Protein AF-A0A4Q3WB00-F1 (afdb_monomer)

Mean predicted aligned error: 3.52 Å

Secondary structure (DSSP, 8-state):
-EESS--HHHHHHHHS--SEEEEEPSS---SS-HHHHHHHHT-S-PPTTEEEEEEE--GGG--HHHHHHHHHHHHHHH---TTHHHHHHHHHHTSS-EEE--TTTEEES----SS---SSEEE--GGGHHHHHHTGGGGS----

Structure (mmCIF, N/CA/C/O backbone):
data_AF-A0A4Q3WB00-F1
#
_entry.id   AF-A0A4Q3WB00-F1
#
loop_
_atom_site.group_PDB
_atom_site.id
_atom_site.type_symbol
_atom_site.label_atom_id
_atom_site.label_alt_id
_atom_site.label_comp_id
_atom_site.label_asym_id
_atom_site.label_entity_id
_atom_site.label_seq_id
_atom_site.pdbx_PDB_ins_code
_atom_site.Cartn_x
_atom_site.Cartn_y
_atom_site.Cartn_z
_atom_site.occupancy
_atom_site.B_iso_or_equiv
_atom_site.auth_seq_id
_atom_site.auth_comp_id
_atom_site.auth_asym_id
_atom_site.auth_atom_id
_atom_site.pdbx_PDB_model_num
ATOM 1 N N . MET A 1 1 ? 2.604 3.158 -11.678 1.00 94.88 1 MET A N 1
ATOM 2 C CA . MET A 1 1 ? 3.161 1.814 -11.399 1.00 94.88 1 MET A CA 1
ATOM 3 C C . MET A 1 1 ? 3.513 1.152 -12.716 1.00 94.88 1 MET A C 1
ATOM 5 O O . MET A 1 1 ? 2.829 1.438 -13.690 1.00 94.88 1 MET A O 1
ATOM 9 N N . LEU A 1 2 ? 4.547 0.311 -12.759 1.00 95.88 2 LEU A N 1
ATOM 10 C CA . LEU A 1 2 ? 4.879 -0.511 -13.932 1.00 95.88 2 LEU A CA 1
ATOM 11 C C . LEU A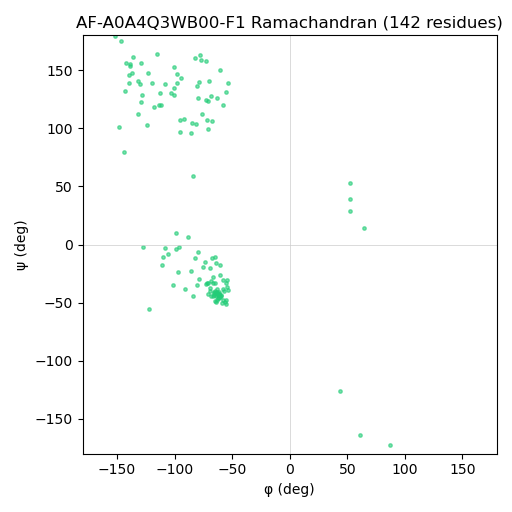 1 2 ? 5.065 -1.965 -13.492 1.00 95.88 2 LEU A C 1
ATOM 13 O O . LEU A 1 2 ? 5.676 -2.206 -12.449 1.00 95.88 2 LEU A O 1
ATOM 17 N N . PHE A 1 3 ? 4.546 -2.901 -14.286 1.00 95.88 3 PHE A N 1
ATOM 18 C CA . PHE A 1 3 ? 4.781 -4.335 -14.125 1.00 95.88 3 PHE A CA 1
ATOM 19 C C . PHE A 1 3 ? 5.850 -4.784 -15.129 1.00 95.88 3 PHE A C 1
ATOM 21 O O . PHE A 1 3 ? 5.733 -4.505 -16.321 1.00 95.88 3 PHE A O 1
ATOM 28 N N . PHE A 1 4 ? 6.878 -5.475 -14.644 1.00 95.19 4 PHE A N 1
ATOM 29 C CA . PHE A 1 4 ? 7.993 -6.013 -15.436 1.00 95.19 4 PHE A CA 1
ATOM 30 C C . PHE A 1 4 ? 7.970 -7.546 -15.531 1.00 95.19 4 PHE A C 1
ATOM 32 O O . PHE A 1 4 ? 8.681 -8.138 -16.347 1.00 95.19 4 PHE A O 1
ATOM 39 N N . GLY A 1 5 ? 7.111 -8.185 -14.735 1.00 94.50 5 GLY A N 1
ATOM 40 C CA . GLY A 1 5 ? 6.845 -9.617 -14.754 1.00 94.50 5 GLY A CA 1
ATOM 41 C C . GLY A 1 5 ? 5.391 -9.922 -14.402 1.00 94.50 5 GLY A C 1
ATOM 42 O O . GLY A 1 5 ? 4.613 -9.029 -14.061 1.00 94.50 5 GLY A O 1
ATOM 43 N N . GLU A 1 6 ? 5.020 -11.197 -14.486 1.00 94.94 6 GLU A N 1
ATOM 44 C CA . GLU A 1 6 ? 3.667 -11.649 -14.167 1.00 94.94 6 GLU A CA 1
ATOM 45 C C . GLU A 1 6 ? 3.396 -11.569 -12.649 1.00 94.94 6 GLU A C 1
ATOM 47 O O . GLU A 1 6 ? 4.120 -12.185 -11.858 1.00 94.94 6 GLU A O 1
ATOM 52 N N . PRO A 1 7 ? 2.349 -10.849 -12.201 1.00 95.88 7 PRO A N 1
ATOM 53 C CA . PRO A 1 7 ? 2.069 -10.644 -10.783 1.00 95.88 7 PRO A CA 1
ATOM 54 C C . PRO A 1 7 ? 1.271 -11.800 -10.171 1.00 95.88 7 PRO A C 1
ATOM 56 O O . PRO A 1 7 ? 0.181 -11.609 -9.631 1.00 95.88 7 PRO A O 1
ATOM 59 N N . THR A 1 8 ? 1.819 -13.014 -10.227 1.00 95.44 8 THR A N 1
ATOM 60 C CA . THR A 1 8 ? 1.133 -14.252 -9.809 1.00 95.44 8 THR A CA 1
ATOM 61 C C . THR A 1 8 ? 0.585 -14.198 -8.380 1.00 95.44 8 THR A C 1
ATOM 63 O O . THR A 1 8 ? -0.516 -14.679 -8.137 1.00 95.44 8 THR A O 1
ATOM 66 N N . GLN A 1 9 ? 1.284 -13.555 -7.435 1.00 94.38 9 GLN A N 1
ATOM 67 C CA . GLN A 1 9 ? 0.785 -13.371 -6.061 1.00 94.38 9 GLN A CA 1
ATOM 68 C C . GLN A 1 9 ? -0.516 -12.550 -6.012 1.00 94.38 9 GLN A C 1
ATOM 70 O O . GLN A 1 9 ? -1.445 -12.933 -5.301 1.00 94.38 9 GLN A O 1
ATOM 75 N N . LEU A 1 10 ? -0.614 -11.464 -6.790 1.00 95.19 10 LEU A N 1
ATOM 76 C CA . LEU A 1 10 ? -1.823 -10.632 -6.856 1.00 95.19 10 LEU A CA 1
ATOM 77 C C . LEU A 1 10 ? -2.945 -11.376 -7.575 1.00 95.19 10 LEU A C 1
ATOM 79 O O . LEU A 1 10 ? -4.085 -11.339 -7.123 1.00 95.19 10 LEU A O 1
ATOM 83 N N . LEU A 1 11 ? -2.626 -12.062 -8.677 1.00 95.62 11 LEU A N 1
ATOM 84 C CA . LEU A 1 11 ? -3.604 -12.832 -9.447 1.00 95.62 11 LEU A CA 1
ATOM 85 C C . LEU A 1 11 ? -4.202 -13.968 -8.609 1.00 95.62 11 LEU A C 1
ATOM 87 O O . LEU A 1 11 ? -5.418 -14.149 -8.599 1.00 95.62 11 LEU A O 1
ATOM 91 N N . ASN A 1 12 ? -3.368 -14.682 -7.851 1.00 94.81 12 ASN A N 1
ATOM 92 C CA . ASN A 1 12 ? -3.817 -15.728 -6.937 1.00 94.81 12 ASN A CA 1
ATOM 93 C C . ASN A 1 12 ? -4.726 -15.163 -5.839 1.00 94.81 12 ASN A C 1
ATOM 95 O O . ASN A 1 12 ? -5.773 -15.747 -5.557 1.00 94.81 12 ASN A O 1
ATOM 99 N N . TRP A 1 13 ? -4.363 -14.015 -5.256 1.00 95.06 13 TRP A N 1
ATOM 100 C CA . TRP A 1 13 ? -5.217 -13.339 -4.278 1.00 95.06 13 TRP A CA 1
ATOM 101 C C . TRP A 1 13 ? -6.546 -12.894 -4.902 1.00 95.06 13 TRP A C 1
ATOM 103 O O . TRP A 1 13 ? -7.595 -13.107 -4.309 1.00 95.06 13 TRP A O 1
ATOM 113 N N . LEU A 1 14 ? -6.543 -12.358 -6.125 1.00 94.00 14 LEU A N 1
ATOM 114 C CA . LEU A 1 14 ? -7.765 -11.926 -6.809 1.00 94.00 14 LEU A CA 1
ATOM 115 C C . LEU A 1 14 ? -8.726 -13.094 -7.085 1.00 94.00 14 LEU A C 1
ATOM 117 O O . LEU A 1 14 ? -9.938 -12.940 -6.951 1.00 94.00 14 LEU A O 1
ATOM 121 N N . GLN A 1 15 ? -8.200 -14.266 -7.449 1.00 94.75 15 GLN A N 1
ATOM 122 C CA . GLN A 1 15 ? -9.012 -15.468 -7.666 1.00 94.75 15 GLN A CA 1
ATOM 123 C C . GLN A 1 15 ? -9.625 -16.008 -6.368 1.00 94.75 15 GLN A C 1
ATOM 125 O O . GLN A 1 15 ? -10.692 -16.626 -6.398 1.00 94.75 15 GLN A O 1
ATOM 130 N N . ARG A 1 16 ? -8.938 -15.828 -5.236 1.00 91.81 16 ARG A N 1
ATOM 131 C CA . ARG A 1 16 ? -9.345 -16.326 -3.916 1.00 91.81 16 ARG A CA 1
ATOM 132 C C . ARG A 1 16 ? -8.951 -15.311 -2.837 1.00 91.81 16 ARG A C 1
ATOM 134 O O . ARG A 1 16 ? -7.935 -15.511 -2.172 1.00 91.81 16 ARG A O 1
ATOM 141 N N . PRO A 1 17 ? -9.734 -14.233 -2.648 1.00 90.69 17 PRO A N 1
ATOM 142 C CA . PRO A 1 17 ? -9.367 -13.166 -1.725 1.00 90.69 17 PRO A CA 1
ATOM 143 C C . PRO A 1 17 ? -9.493 -13.658 -0.281 1.00 90.69 17 PRO A C 1
ATOM 145 O O . PRO A 1 17 ? -10.585 -13.722 0.287 1.00 90.69 17 PRO A O 1
ATOM 148 N N . THR A 1 18 ? -8.360 -14.035 0.306 1.00 87.56 18 THR A N 1
ATOM 149 C CA . THR A 1 18 ? -8.234 -14.438 1.710 1.00 87.56 18 THR A CA 1
ATOM 150 C C . THR A 1 18 ? -7.427 -13.394 2.465 1.00 87.56 18 THR A C 1
ATOM 152 O O . THR A 1 18 ? -6.271 -13.151 2.117 1.00 87.56 18 THR A O 1
ATOM 155 N N . GLY A 1 19 ? -8.027 -12.794 3.495 1.00 92.31 19 GLY A N 1
ATOM 156 C CA . GLY A 1 19 ? -7.415 -11.682 4.223 1.00 92.31 19 GLY A CA 1
ATOM 157 C C . GLY A 1 19 ? -7.154 -10.468 3.328 1.00 92.31 19 GLY A C 1
ATOM 158 O O . GLY A 1 19 ? -7.700 -10.348 2.226 1.00 92.31 19 GLY A O 1
ATOM 159 N N . LEU A 1 20 ? -6.317 -9.563 3.819 1.00 96.50 20 LEU A N 1
ATOM 160 C CA . LEU A 1 20 ? -5.889 -8.371 3.092 1.00 96.50 20 LEU A CA 1
ATOM 161 C C . LEU A 1 20 ? -4.493 -8.561 2.491 1.00 96.50 20 LEU A C 1
ATOM 163 O O . LEU A 1 20 ? -3.680 -9.306 3.035 1.00 96.50 20 LEU A O 1
ATOM 167 N N . LEU A 1 21 ? -4.197 -7.869 1.394 1.00 97.25 21 LEU A N 1
ATOM 168 C CA . LEU A 1 21 ? -2.907 -7.949 0.703 1.00 97.25 21 LEU A CA 1
ATOM 169 C C . LEU A 1 21 ? -2.332 -6.552 0.488 1.00 97.25 21 LEU A C 1
ATOM 171 O O . LEU A 1 21 ? -3.009 -5.706 -0.088 1.00 97.25 21 LEU A O 1
ATOM 175 N N . PHE A 1 22 ? -1.081 -6.317 0.876 1.00 97.62 22 PHE A N 1
ATOM 176 C CA . PHE A 1 22 ? -0.459 -4.995 0.745 1.00 97.62 22 PHE A CA 1
ATOM 177 C C . PHE A 1 22 ? 0.969 -5.044 0.211 1.00 97.62 22 PHE A C 1
ATOM 179 O O . PHE A 1 22 ? 1.654 -6.065 0.298 1.00 97.62 22 PHE A O 1
ATOM 186 N N . MET A 1 23 ? 1.452 -3.909 -0.292 1.00 97.19 23 MET A N 1
ATOM 187 C CA . MET A 1 23 ? 2.889 -3.664 -0.428 1.00 97.19 23 MET A CA 1
ATOM 188 C C . MET A 1 23 ? 3.485 -3.175 0.894 1.00 97.19 23 MET A C 1
ATOM 190 O O . MET A 1 23 ? 2.776 -2.674 1.769 1.00 97.19 23 MET A O 1
ATOM 194 N N . ARG A 1 24 ? 4.809 -3.293 1.021 1.00 96.69 24 ARG A N 1
ATOM 195 C CA . ARG A 1 24 ? 5.566 -2.607 2.069 1.00 96.69 24 ARG A CA 1
ATOM 196 C C . ARG A 1 24 ? 6.233 -1.362 1.509 1.00 96.69 24 ARG A C 1
ATOM 198 O O . ARG A 1 24 ? 6.821 -1.396 0.431 1.00 96.69 24 ARG A O 1
ATOM 205 N N . ASP A 1 25 ? 6.114 -0.282 2.257 1.00 96.12 25 ASP A N 1
ATOM 206 C CA . ASP A 1 25 ? 6.752 0.997 2.000 1.00 96.12 25 ASP A CA 1
ATOM 207 C C . ASP A 1 25 ? 8.231 0.973 2.420 1.00 96.12 25 ASP A C 1
ATOM 209 O O . ASP A 1 25 ? 8.672 0.115 3.198 1.00 96.12 25 ASP A O 1
ATOM 213 N N . THR A 1 26 ? 9.010 1.936 1.932 1.00 94.31 26 THR A N 1
ATOM 214 C CA . THR A 1 26 ? 10.422 2.086 2.321 1.00 94.31 26 THR A CA 1
ATOM 215 C C . THR A 1 26 ? 10.563 2.602 3.747 1.00 94.31 26 THR A C 1
ATOM 217 O O . THR A 1 26 ? 11.481 2.205 4.464 1.00 94.31 26 THR A O 1
ATOM 220 N N . MET A 1 27 ? 9.622 3.437 4.183 1.00 93.38 27 MET A N 1
ATOM 221 C CA . MET A 1 27 ? 9.542 3.968 5.535 1.00 93.38 27 MET A CA 1
ATOM 222 C C . MET A 1 27 ? 8.092 4.064 5.991 1.00 93.38 27 MET A C 1
ATOM 224 O O . MET A 1 27 ? 7.166 4.152 5.189 1.00 93.38 27 MET A O 1
ATOM 228 N N . GLU A 1 28 ? 7.886 4.063 7.300 1.00 92.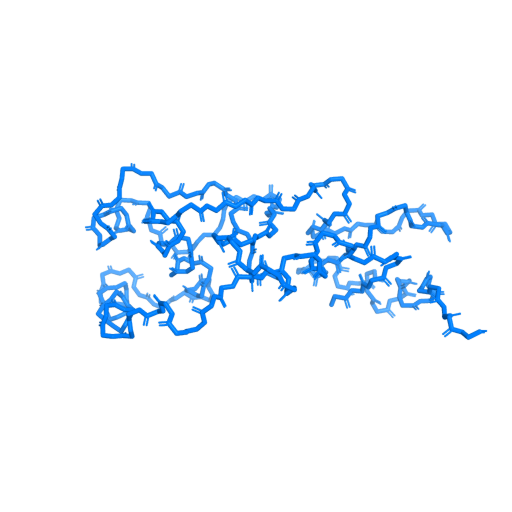56 28 GLU A N 1
ATOM 229 C CA . GLU A 1 28 ? 6.543 4.208 7.834 1.00 92.56 28 GLU A CA 1
ATOM 230 C C . GLU A 1 28 ? 6.041 5.644 7.665 1.00 92.56 28 GLU A C 1
ATOM 232 O O . GLU A 1 28 ? 6.678 6.599 8.110 1.00 92.56 28 GLU A O 1
ATOM 237 N N . SER A 1 29 ? 4.889 5.792 7.007 1.00 90.31 29 SER A N 1
ATOM 238 C CA . SER A 1 29 ? 4.271 7.091 6.764 1.00 90.31 29 SER A CA 1
ATOM 239 C C . SER A 1 29 ? 2.743 6.976 6.733 1.00 90.31 29 SER A C 1
ATOM 241 O O . SER A 1 29 ? 2.139 6.560 5.750 1.00 90.31 29 SER A O 1
ATOM 243 N N . TYR A 1 30 ? 2.093 7.358 7.834 1.00 96.00 30 TYR A N 1
ATOM 244 C CA . TYR A 1 30 ? 0.624 7.411 7.931 1.00 96.00 30 TYR A CA 1
ATOM 245 C C . TYR A 1 30 ? 0.089 8.839 8.024 1.00 96.00 30 TYR A C 1
ATOM 247 O O . TYR A 1 30 ? -1.084 9.089 7.773 1.00 96.00 30 TYR A O 1
ATOM 255 N N . GLY A 1 31 ? 0.949 9.802 8.363 1.00 95.06 31 GLY A N 1
ATOM 256 C CA . GLY A 1 31 ? 0.555 11.199 8.545 1.00 95.06 31 GLY A CA 1
ATOM 257 C C . GLY A 1 31 ? -0.408 11.434 9.714 1.00 95.06 31 GLY A C 1
ATOM 258 O O . GLY A 1 31 ? -0.982 12.511 9.793 1.00 95.06 31 GLY A O 1
ATOM 259 N N . TYR A 1 32 ? -0.553 10.439 10.591 1.00 97.44 32 TYR A N 1
ATOM 260 C CA . TYR A 1 32 ? -1.283 10.484 11.853 1.00 97.44 32 TYR A CA 1
ATOM 261 C C . TYR A 1 32 ? -0.485 9.735 12.918 1.00 97.44 32 TYR A C 1
ATOM 263 O O . TYR A 1 32 ? 0.328 8.860 12.593 1.00 97.44 32 TYR A O 1
ATOM 271 N N . SER A 1 33 ? -0.694 10.067 14.189 1.00 97.06 33 SER A N 1
ATOM 272 C CA . SER A 1 33 ? -0.001 9.392 15.281 1.00 97.06 33 SER A CA 1
ATOM 273 C C . SER A 1 33 ? -0.495 7.953 15.459 1.00 97.06 33 SER A C 1
ATOM 275 O O . SER A 1 33 ? -1.695 7.668 15.434 1.00 97.06 33 SER A O 1
ATOM 277 N N . HIS A 1 34 ? 0.433 7.031 15.738 1.00 96.81 34 HIS A N 1
ATOM 278 C CA . HIS A 1 34 ? 0.086 5.649 16.099 1.00 96.81 34 HIS A CA 1
ATOM 279 C C . HIS A 1 34 ? -0.891 5.588 17.265 1.00 96.81 34 HIS A C 1
ATOM 281 O O . HIS A 1 34 ? -1.818 4.788 17.246 1.00 96.81 34 HIS A O 1
ATOM 287 N N . ARG A 1 35 ? -0.715 6.465 18.259 1.00 97.50 35 ARG A N 1
ATOM 288 C CA . ARG A 1 35 ? -1.595 6.539 19.427 1.00 97.50 35 ARG A CA 1
ATOM 289 C C . ARG A 1 35 ? -3.045 6.787 19.015 1.00 97.50 35 ARG A C 1
ATOM 291 O O . ARG A 1 35 ? -3.930 6.094 19.514 1.00 97.50 35 ARG A O 1
ATOM 298 N N . LEU A 1 36 ? -3.288 7.752 18.127 1.00 98.31 36 LEU A N 1
ATOM 299 C CA . LEU A 1 36 ? -4.632 8.049 17.640 1.00 98.31 36 LEU A CA 1
ATOM 300 C C . LEU A 1 36 ? -5.193 6.876 16.834 1.00 98.31 36 LEU A C 1
ATOM 302 O O . LEU A 1 36 ? -6.300 6.412 17.107 1.00 98.31 36 LEU A O 1
ATOM 306 N N . MET A 1 37 ? -4.408 6.347 15.895 1.00 98.38 37 MET A N 1
ATOM 307 C CA . MET A 1 37 ? -4.819 5.226 15.046 1.00 98.38 37 MET A CA 1
ATOM 308 C C . MET A 1 37 ? -5.168 3.976 15.869 1.00 98.38 37 MET A C 1
ATOM 310 O O . MET A 1 37 ? -6.202 3.348 15.636 1.00 98.38 37 MET A O 1
ATOM 314 N N . GLN A 1 38 ? -4.352 3.630 16.866 1.00 98.38 38 GLN A N 1
ATOM 315 C CA . GLN A 1 38 ? -4.590 2.517 17.791 1.00 98.38 38 GLN A CA 1
ATOM 316 C C . GLN A 1 38 ? -5.841 2.742 18.641 1.00 98.38 38 GLN A C 1
ATOM 318 O O . GLN A 1 38 ? -6.660 1.834 18.776 1.00 98.38 38 GLN A O 1
ATOM 323 N N . ALA A 1 39 ? -6.023 3.951 19.183 1.00 98.25 39 ALA A N 1
ATOM 324 C CA . ALA A 1 39 ? -7.190 4.283 19.996 1.00 98.25 39 ALA A CA 1
ATOM 325 C C . ALA A 1 39 ? -8.493 4.168 19.191 1.00 98.25 39 ALA A C 1
ATOM 327 O O . ALA A 1 39 ? -9.451 3.546 19.651 1.00 98.25 39 ALA A O 1
ATOM 328 N N . LEU A 1 40 ? -8.513 4.714 17.972 1.00 98.25 40 LEU A N 1
ATOM 329 C CA . LEU A 1 40 ? -9.681 4.692 17.093 1.00 98.25 40 LEU A CA 1
ATOM 330 C C . LEU A 1 40 ? -10.005 3.283 16.581 1.00 98.25 40 LEU A C 1
ATOM 332 O O . LEU A 1 40 ? -11.167 2.874 16.602 1.00 98.25 40 LEU A O 1
ATOM 336 N N . SER A 1 41 ? -8.990 2.527 16.154 1.00 97.25 41 SER A N 1
ATOM 337 C CA . SER A 1 41 ? -9.162 1.149 15.667 1.00 97.25 41 SER A CA 1
ATOM 338 C C . SER A 1 41 ? -9.287 0.115 16.789 1.00 97.25 41 SER A C 1
ATOM 340 O O . SER A 1 41 ? -9.556 -1.053 16.516 1.00 97.25 41 SER A O 1
ATOM 342 N N . LYS A 1 42 ? -9.105 0.515 18.055 1.00 96.75 42 LYS A N 1
ATOM 343 C CA . LYS A 1 42 ? -9.022 -0.390 19.216 1.00 96.75 42 LYS A CA 1
ATOM 344 C C . LYS A 1 42 ? -7.986 -1.508 19.020 1.00 96.75 42 LYS A C 1
ATOM 346 O O . LYS A 1 42 ? -8.129 -2.597 19.576 1.00 96.75 42 LYS A O 1
ATOM 351 N N . ALA A 1 43 ? -6.951 -1.244 18.227 1.00 95.69 43 ALA A N 1
ATOM 352 C CA . ALA A 1 43 ? -5.913 -2.208 17.906 1.00 95.69 43 ALA A CA 1
ATOM 353 C C . ALA A 1 43 ? -4.679 -2.001 18.784 1.00 95.69 43 ALA A C 1
ATOM 355 O O . ALA A 1 43 ? -4.323 -0.878 19.138 1.00 95.69 43 ALA A O 1
ATOM 356 N N . LYS A 1 44 ? -3.993 -3.099 19.114 1.00 94.38 44 LYS A N 1
ATOM 357 C CA . LYS A 1 44 ? -2.735 -3.045 19.877 1.00 94.38 44 LYS A CA 1
ATOM 358 C C . LYS A 1 44 ? -1.572 -2.522 19.040 1.00 94.38 44 LYS A C 1
ATOM 360 O O . LYS A 1 44 ? -0.678 -1.877 19.571 1.00 94.38 44 LYS A O 1
ATOM 365 N N . THR A 1 45 ? -1.574 -2.830 17.750 1.00 95.81 45 THR A N 1
ATOM 366 C CA . THR A 1 45 ? -0.508 -2.490 16.809 1.00 95.81 45 THR A CA 1
ATOM 367 C C . THR A 1 45 ? -1.125 -2.060 15.490 1.00 95.81 45 THR A C 1
ATOM 369 O O . THR A 1 45 ? -2.153 -2.597 15.082 1.00 95.81 45 THR A O 1
ATOM 372 N N . ILE A 1 46 ? -0.483 -1.111 14.820 1.00 97.62 46 ILE A N 1
ATOM 373 C CA . ILE A 1 46 ? -0.754 -0.787 13.421 1.00 97.62 46 ILE A CA 1
ATOM 374 C C . ILE A 1 46 ? 0.307 -1.522 12.594 1.00 97.62 46 ILE A C 1
ATOM 376 O O . ILE A 1 46 ? 1.454 -1.575 13.041 1.00 97.62 46 ILE A O 1
ATOM 380 N N . PRO A 1 47 ? -0.038 -2.133 11.445 1.00 96.62 47 PRO A N 1
ATOM 381 C CA . PRO A 1 47 ? 0.955 -2.771 10.589 1.00 96.62 47 PRO A CA 1
ATOM 382 C C . PRO A 1 47 ? 2.084 -1.799 10.251 1.00 96.62 47 PRO A C 1
ATOM 384 O O . PRO A 1 47 ? 1.824 -0.635 9.976 1.00 96.62 47 PRO A O 1
ATOM 387 N N . GLU A 1 48 ? 3.329 -2.258 10.262 1.00 95.19 48 GLU A N 1
ATOM 388 C CA . GLU A 1 48 ? 4.474 -1.399 9.955 1.00 95.19 48 GLU A CA 1
ATOM 389 C C . GLU A 1 48 ? 4.657 -1.235 8.443 1.00 95.19 48 GLU A C 1
ATOM 391 O O . GLU A 1 48 ? 4.640 -2.226 7.697 1.00 95.19 48 GLU A O 1
ATOM 396 N N . ARG A 1 49 ? 4.919 0.004 8.006 1.00 96.44 49 ARG A N 1
ATOM 397 C CA . ARG A 1 49 ? 5.249 0.354 6.609 1.00 96.44 49 ARG A CA 1
ATOM 398 C C . ARG A 1 49 ? 4.232 -0.180 5.590 1.00 96.44 49 ARG A C 1
ATOM 400 O O . ARG A 1 49 ? 4.624 -0.670 4.537 1.00 96.44 49 ARG A O 1
ATOM 407 N N . LEU A 1 50 ? 2.937 -0.155 5.882 1.00 97.12 50 LEU A N 1
ATOM 408 C CA . LEU A 1 50 ? 1.926 -0.544 4.901 1.00 97.12 50 LEU A CA 1
ATOM 409 C C . LEU A 1 50 ? 1.886 0.485 3.773 1.00 97.12 50 LEU A C 1
ATOM 411 O O . LEU A 1 50 ? 1.733 1.671 4.045 1.00 97.12 50 LEU A O 1
ATOM 415 N N . ASN A 1 51 ? 1.985 0.026 2.523 1.00 97.25 51 ASN A N 1
ATOM 416 C CA . ASN A 1 51 ? 1.835 0.869 1.342 1.00 97.25 51 ASN A CA 1
ATOM 417 C C . ASN A 1 51 ? 0.567 0.500 0.566 1.00 97.25 51 ASN A C 1
ATOM 419 O O . ASN A 1 51 ? 0.358 -0.667 0.228 1.00 97.25 51 ASN A O 1
ATOM 423 N N . VAL A 1 52 ? -0.246 1.506 0.238 1.00 94.81 52 VAL A N 1
ATOM 424 C CA . VAL A 1 52 ? -1.515 1.325 -0.496 1.00 94.81 52 VAL A CA 1
ATOM 425 C C . VAL A 1 52 ? -1.372 1.371 -2.019 1.00 94.81 52 VAL A C 1
ATOM 427 O O . VAL A 1 52 ? -2.368 1.281 -2.728 1.00 94.81 52 VAL A O 1
ATOM 430 N N . GLY A 1 53 ? -0.146 1.439 -2.555 1.00 93.31 53 GLY A N 1
ATOM 431 C CA . GLY A 1 53 ? 0.093 1.307 -3.998 1.00 93.31 53 GLY A CA 1
ATOM 432 C C . GLY A 1 53 ? -0.483 0.013 -4.576 1.00 93.31 53 GLY A C 1
ATOM 433 O O . GLY A 1 53 ? -0.988 0.001 -5.695 1.00 93.31 53 GLY A O 1
ATOM 434 N N . VAL A 1 54 ? -0.480 -1.058 -3.778 1.00 94.81 54 VAL A N 1
ATOM 435 C CA . VAL A 1 54 ? -1.330 -2.232 -3.986 1.00 94.81 54 VAL A CA 1
ATOM 436 C C . VAL A 1 54 ? -2.045 -2.527 -2.676 1.00 94.81 54 VAL A C 1
ATOM 438 O O . VAL A 1 54 ? -1.396 -2.778 -1.662 1.00 94.81 54 VAL A O 1
ATOM 441 N N . ALA A 1 55 ? -3.375 -2.537 -2.725 1.00 94.31 55 ALA A N 1
ATOM 442 C CA . ALA A 1 55 ? -4.239 -2.923 -1.622 1.00 94.31 55 ALA A CA 1
ATOM 443 C C . ALA A 1 55 ? -5.297 -3.917 -2.120 1.00 94.31 55 ALA A C 1
ATOM 445 O O . ALA A 1 55 ? -6.175 -3.584 -2.916 1.00 94.31 55 ALA A O 1
ATOM 446 N N . GLY A 1 56 ? -5.196 -5.157 -1.656 1.00 95.25 56 GLY A N 1
ATOM 447 C CA . GLY A 1 56 ? -6.207 -6.186 -1.817 1.00 95.25 56 GLY A CA 1
ATOM 448 C C . GLY A 1 56 ? -7.150 -6.167 -0.622 1.00 95.25 56 GLY A C 1
ATOM 449 O O . GLY A 1 56 ? -6.779 -6.585 0.473 1.00 95.25 56 GLY A O 1
ATOM 450 N N . LEU A 1 57 ? -8.373 -5.694 -0.846 1.00 93.12 57 LEU A N 1
ATOM 451 C CA . LEU A 1 57 ? -9.446 -5.629 0.140 1.00 93.12 57 LEU A CA 1
ATOM 452 C C . LEU A 1 57 ? -10.776 -5.935 -0.552 1.00 93.12 57 LEU A C 1
ATOM 454 O O . LEU A 1 57 ? -11.094 -5.365 -1.595 1.00 93.12 57 LEU A O 1
ATOM 458 N N . ALA A 1 58 ? -11.579 -6.821 0.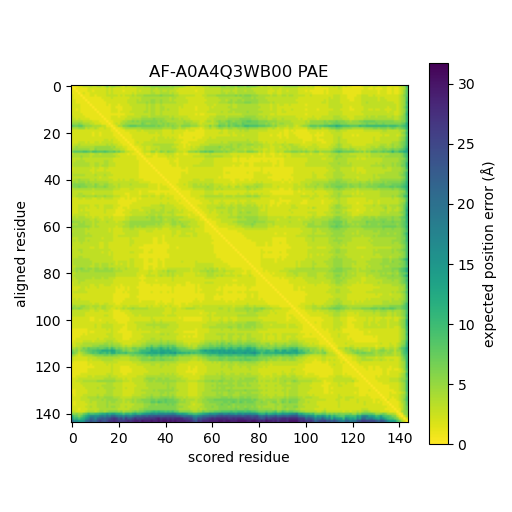035 1.00 89.94 58 ALA A N 1
ATOM 459 C CA . ALA A 1 58 ? -12.949 -7.021 -0.418 1.00 89.94 58 ALA A CA 1
ATOM 460 C C . ALA A 1 58 ? -13.814 -5.849 0.071 1.00 89.94 58 ALA A C 1
ATOM 462 O O . ALA A 1 58 ? -14.059 -5.724 1.269 1.00 89.94 58 ALA A O 1
ATOM 463 N N . SER A 1 59 ? -14.304 -5.005 -0.841 1.00 88.81 59 SER A N 1
ATOM 464 C CA . SER A 1 59 ? -15.102 -3.816 -0.491 1.00 88.81 59 SER A CA 1
ATOM 465 C C . SER A 1 59 ? -16.362 -4.147 0.318 1.00 88.81 59 SER A C 1
ATOM 467 O O . SER A 1 59 ? -16.760 -3.379 1.188 1.00 88.81 59 SER A O 1
ATOM 469 N N . SER A 1 60 ? -16.941 -5.331 0.106 1.00 90.94 60 SER A N 1
ATOM 470 C CA . SER A 1 60 ? -18.076 -5.853 0.879 1.00 90.94 60 SER A CA 1
ATOM 471 C C . SER A 1 60 ? -17.761 -6.134 2.354 1.00 90.94 60 SER A C 1
ATOM 473 O O . SER A 1 60 ? -18.675 -6.404 3.130 1.00 90.94 60 SER A O 1
ATOM 475 N N . LYS A 1 61 ? -16.485 -6.104 2.751 1.00 89.75 61 LYS A N 1
ATOM 476 C CA . LYS A 1 61 ? -16.025 -6.274 4.136 1.00 89.75 61 LYS A CA 1
ATOM 477 C C . LYS A 1 61 ? -15.722 -4.945 4.831 1.00 89.75 61 LYS A C 1
ATOM 479 O O . LYS A 1 61 ? -15.400 -4.959 6.015 1.00 89.75 61 LYS A O 1
ATOM 484 N N . ILE A 1 62 ? -15.827 -3.816 4.129 1.00 92.50 62 ILE A N 1
ATOM 485 C CA . ILE A 1 62 ? -15.587 -2.490 4.703 1.00 92.50 62 ILE A CA 1
ATOM 486 C C . ILE A 1 62 ? -16.820 -2.047 5.490 1.00 92.50 62 ILE A C 1
ATOM 488 O O . ILE A 1 62 ? -17.928 -2.001 4.959 1.00 92.50 62 ILE A O 1
ATOM 492 N N . CYS A 1 63 ? -16.614 -1.675 6.753 1.00 95.50 63 CYS A N 1
ATOM 493 C CA . CYS A 1 63 ? -17.617 -0.969 7.542 1.00 95.50 63 CYS A CA 1
ATOM 494 C C . CYS A 1 63 ? -17.505 0.538 7.264 1.00 95.50 63 CYS A C 1
ATOM 496 O O . CYS A 1 63 ? -16.658 1.216 7.847 1.00 95.50 63 CYS A O 1
ATOM 498 N N . TRP A 1 64 ? -18.326 1.050 6.344 1.00 95.75 64 TRP A N 1
ATOM 499 C CA . TRP A 1 64 ? -18.261 2.448 5.898 1.00 95.75 64 TRP A CA 1
ATOM 500 C C . TRP A 1 64 ? -18.526 3.447 7.026 1.00 95.75 64 TRP A C 1
ATOM 502 O O . TRP A 1 64 ? -17.735 4.370 7.195 1.00 95.75 64 TRP A O 1
ATOM 512 N N . ASP A 1 65 ? -19.524 3.199 7.877 1.00 97.75 65 ASP A N 1
ATOM 513 C CA . ASP A 1 65 ? -19.820 4.056 9.036 1.00 97.75 65 ASP A CA 1
ATOM 514 C C . ASP A 1 65 ? -18.607 4.200 9.971 1.00 97.75 65 ASP A C 1
ATOM 516 O O . ASP A 1 65 ? -18.304 5.279 10.485 1.00 97.75 65 ASP A O 1
ATOM 520 N N . GLN A 1 66 ? -17.870 3.102 10.176 1.00 97.56 66 GLN A N 1
ATOM 521 C CA . GLN A 1 66 ? -16.667 3.097 11.003 1.00 97.56 66 GLN A CA 1
ATOM 522 C C . GLN A 1 66 ? -15.528 3.890 10.350 1.00 97.56 66 GLN A C 1
ATOM 524 O O . GLN A 1 66 ? -14.814 4.615 11.047 1.00 97.56 66 GLN A O 1
ATOM 529 N N . LEU A 1 67 ? -15.367 3.758 9.031 1.00 97.38 67 LEU A N 1
ATOM 530 C CA . LEU A 1 67 ? -14.357 4.465 8.249 1.00 97.38 67 LEU A CA 1
ATOM 531 C C . LEU A 1 67 ? -14.618 5.978 8.237 1.00 97.38 67 LEU A C 1
ATOM 533 O O . LEU A 1 67 ? -13.694 6.766 8.443 1.00 97.38 67 LEU A O 1
ATOM 537 N N . GLU A 1 68 ? -15.872 6.389 8.051 1.00 98.00 68 GLU A N 1
ATOM 538 C CA . GLU A 1 68 ? -16.296 7.792 8.099 1.00 98.00 68 GLU A CA 1
ATOM 539 C C . GLU A 1 68 ? -16.096 8.390 9.494 1.00 98.00 68 GLU A C 1
ATOM 541 O O . GLU A 1 68 ? -15.573 9.501 9.626 1.00 98.00 68 GLU A O 1
ATOM 546 N N . PHE A 1 69 ? -16.428 7.631 10.544 1.00 98.44 69 PHE A N 1
ATOM 547 C CA . PHE A 1 69 ? -16.148 8.029 11.921 1.00 98.44 69 PHE A CA 1
ATOM 548 C C . PHE A 1 69 ? -14.648 8.258 12.151 1.00 98.44 69 PHE A C 1
ATOM 550 O O . PHE A 1 69 ? -14.264 9.317 12.646 1.00 98.44 69 PHE A O 1
ATOM 557 N N . TRP A 1 70 ? -13.789 7.312 11.757 1.00 98.38 70 TRP A N 1
ATOM 558 C CA . TRP A 1 70 ? -12.337 7.475 11.885 1.00 98.38 70 TRP A CA 1
ATOM 559 C C . TRP A 1 70 ? -11.826 8.676 11.100 1.00 98.38 70 TRP A C 1
ATOM 561 O O . TRP A 1 70 ? -11.076 9.479 11.645 1.00 98.38 70 TRP A O 1
ATOM 571 N N . THR A 1 71 ? -12.280 8.844 9.859 1.00 98.19 71 THR A N 1
ATOM 572 C CA . THR A 1 71 ? -11.915 9.976 8.996 1.00 98.19 71 THR A CA 1
ATOM 573 C C . THR A 1 71 ? -12.218 11.309 9.677 1.00 98.19 71 THR A C 1
ATOM 575 O O . THR A 1 71 ? -11.357 12.192 9.732 1.00 98.19 71 THR A O 1
ATOM 578 N N . LYS A 1 72 ? -13.421 11.443 10.248 1.00 98.31 72 LYS A N 1
ATOM 579 C CA . LYS A 1 72 ? -13.846 12.636 10.984 1.00 98.31 72 LYS A CA 1
ATOM 580 C C . LYS A 1 72 ? -12.993 12.874 12.229 1.00 98.31 72 LYS A C 1
ATOM 582 O O . LYS A 1 72 ? -12.543 13.995 12.446 1.00 98.31 72 LYS A O 1
ATOM 587 N N . GLU A 1 73 ? -12.763 11.845 13.039 1.00 98.62 73 GLU A N 1
ATOM 588 C CA . GLU A 1 73 ? -11.977 11.978 14.271 1.00 98.62 73 GLU A CA 1
ATOM 589 C C . GLU A 1 73 ? -10.513 12.322 13.996 1.00 98.62 73 GLU A C 1
ATOM 591 O O . GLU A 1 73 ? -9.946 13.190 14.656 1.00 98.62 73 GLU A O 1
ATOM 596 N N . MET A 1 74 ? -9.919 11.706 12.976 1.00 98.31 74 MET A N 1
ATOM 597 C CA . MET A 1 74 ? -8.557 12.003 12.538 1.00 98.31 74 MET A CA 1
ATOM 598 C C . MET A 1 74 ? -8.426 13.455 12.073 1.00 98.31 74 MET A C 1
ATOM 600 O O . MET A 1 74 ? -7.517 14.160 12.512 1.00 98.31 74 MET A O 1
ATOM 604 N N . LEU A 1 75 ? -9.376 13.932 11.261 1.00 97.69 75 LEU A N 1
ATOM 605 C CA . LEU A 1 75 ? -9.421 15.326 10.821 1.00 97.69 75 LEU A CA 1
ATOM 606 C C . LEU A 1 75 ? -9.583 16.302 11.995 1.00 97.69 75 LEU A C 1
ATOM 608 O O . LEU A 1 75 ? -8.907 17.326 12.033 1.00 97.69 75 LEU A O 1
ATOM 612 N N . ASN A 1 76 ? -10.454 15.989 12.956 1.00 98.38 76 ASN A N 1
ATOM 613 C CA . ASN A 1 76 ? -10.716 16.860 14.102 1.00 98.38 76 ASN A CA 1
ATOM 614 C C . ASN A 1 76 ? -9.528 16.955 15.067 1.00 98.38 76 ASN A C 1
ATOM 616 O O . ASN A 1 76 ? -9.302 18.017 15.643 1.00 98.38 76 ASN A O 1
ATOM 620 N N . GLN A 1 77 ? -8.804 15.853 15.283 1.00 98.38 77 GLN A N 1
ATOM 621 C CA . GLN A 1 77 ? -7.755 15.785 16.305 1.00 98.38 77 GLN A CA 1
ATOM 622 C C . GLN A 1 77 ? -6.371 16.176 15.780 1.00 98.38 77 GLN A C 1
ATOM 624 O O . GLN A 1 77 ? -5.615 16.827 16.497 1.00 98.38 77 GLN A O 1
ATOM 629 N N . GLU A 1 78 ? -6.031 15.797 14.548 1.00 98.31 78 GLU A N 1
ATOM 630 C CA . GLU A 1 78 ? -4.682 15.987 13.989 1.00 98.31 78 GLU A CA 1
ATOM 631 C C . GLU A 1 78 ? -4.685 16.700 12.625 1.00 98.31 78 GLU A C 1
ATOM 633 O O . GLU A 1 78 ? -3.624 17.022 12.091 1.00 98.31 78 GLU A O 1
ATOM 638 N N . GLY A 1 79 ? -5.863 17.018 12.079 1.00 97.69 79 GLY A N 1
ATOM 639 C CA . GLY A 1 79 ? -6.001 17.737 10.816 1.00 97.69 79 GLY A CA 1
ATOM 640 C C . GLY A 1 79 ? -5.992 16.837 9.579 1.00 97.69 79 GLY A C 1
ATOM 641 O O . GLY A 1 79 ? -6.066 15.607 9.636 1.00 97.69 79 GLY A O 1
ATOM 642 N N . SER A 1 80 ? -5.963 17.471 8.409 1.00 96.19 80 SER A N 1
ATOM 643 C CA . SER A 1 80 ? -5.930 16.771 7.125 1.00 96.19 80 SER A CA 1
ATOM 644 C C . SER A 1 80 ? -4.526 16.261 6.814 1.00 96.19 80 SER A C 1
ATOM 646 O O . SER A 1 80 ? -3.555 17.002 6.962 1.00 96.19 80 SER A O 1
ATOM 648 N N . SER A 1 81 ? -4.431 15.054 6.266 1.00 96.31 81 SER A N 1
ATOM 649 C CA . SER A 1 81 ? -3.179 14.479 5.783 1.00 96.31 81 SER A CA 1
ATOM 650 C C . SER A 1 81 ? -3.359 13.896 4.388 1.00 96.31 81 SER A C 1
ATOM 652 O O . SER A 1 81 ? -4.352 13.229 4.106 1.00 96.31 81 SER A O 1
ATOM 654 N N . TYR A 1 82 ? -2.359 14.083 3.525 1.00 93.88 82 TYR A N 1
ATOM 655 C CA . TYR A 1 82 ? -2.323 13.450 2.202 1.00 93.88 82 TYR A CA 1
ATOM 656 C C . TYR A 1 82 ? -2.141 11.921 2.275 1.00 93.88 82 TYR A C 1
ATOM 658 O O . TYR A 1 82 ? -2.316 11.236 1.273 1.00 93.88 82 TYR A O 1
ATOM 666 N N . LEU A 1 83 ? -1.799 11.390 3.455 1.00 95.25 83 LEU A N 1
ATOM 667 C CA . LEU A 1 83 ? -1.596 9.964 3.731 1.00 95.25 83 LEU A CA 1
ATOM 668 C C . LEU A 1 83 ? -2.822 9.299 4.380 1.00 95.25 83 LEU A C 1
ATOM 670 O O . LEU A 1 83 ? -2.730 8.161 4.839 1.00 95.25 83 LEU A O 1
ATOM 674 N N . GLN A 1 84 ? -3.969 9.986 4.438 1.00 96.06 84 GLN A N 1
ATOM 675 C CA . GLN A 1 84 ? -5.156 9.498 5.147 1.00 96.06 84 GLN A CA 1
ATOM 676 C C . GLN A 1 84 ? -5.647 8.136 4.641 1.00 96.06 84 GLN A C 1
ATOM 678 O O . GLN A 1 84 ? -5.997 7.284 5.453 1.00 96.06 84 GLN A O 1
ATOM 683 N N . GLU A 1 85 ? -5.601 7.884 3.332 1.00 95.25 85 GLU A N 1
ATOM 684 C CA . GLU A 1 85 ? -5.943 6.574 2.761 1.00 95.25 85 GLU A CA 1
ATOM 685 C C . GLU A 1 85 ? -5.035 5.456 3.301 1.00 95.25 85 GLU A C 1
ATOM 687 O O . GLU A 1 85 ? -5.519 4.392 3.698 1.00 95.25 85 GLU A O 1
ATOM 692 N N . GLN A 1 86 ? -3.725 5.711 3.382 1.00 96.88 86 GLN A N 1
ATOM 693 C CA . GLN A 1 86 ? -2.750 4.755 3.905 1.00 96.88 86 GLN A CA 1
ATOM 694 C C . GLN A 1 86 ? -2.972 4.491 5.399 1.00 96.88 86 GLN A C 1
ATOM 696 O O . GLN A 1 86 ? -2.958 3.338 5.830 1.00 96.88 86 GLN A O 1
ATOM 701 N N . ALA A 1 87 ? -3.265 5.536 6.178 1.00 97.62 87 ALA A N 1
ATOM 702 C CA . ALA A 1 87 ? -3.581 5.412 7.598 1.00 97.62 87 ALA A CA 1
ATOM 703 C C . ALA A 1 87 ? -4.867 4.610 7.852 1.00 97.62 87 ALA A C 1
ATOM 705 O O . ALA A 1 87 ? -4.859 3.658 8.633 1.00 97.62 87 ALA A O 1
ATOM 706 N N . LEU A 1 88 ? -5.962 4.948 7.165 1.00 97.44 88 LEU A N 1
ATOM 707 C CA . LEU A 1 88 ? -7.241 4.248 7.302 1.00 97.44 88 LEU A CA 1
ATOM 708 C C . LEU A 1 88 ? -7.121 2.778 6.890 1.00 97.44 88 LEU A C 1
ATOM 710 O O . LEU A 1 88 ? -7.634 1.892 7.572 1.00 97.44 88 LEU A O 1
ATOM 714 N N . THR A 1 89 ? -6.385 2.500 5.815 1.00 96.50 89 THR A N 1
ATOM 715 C CA . THR A 1 89 ? -6.138 1.126 5.367 1.00 96.50 89 THR A CA 1
ATOM 716 C C . THR A 1 89 ? -5.313 0.343 6.388 1.00 9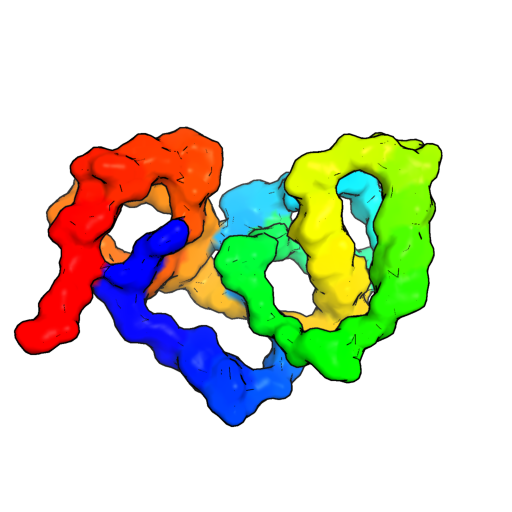6.50 89 THR A C 1
ATOM 718 O O . THR A 1 89 ? -5.633 -0.810 6.678 1.00 96.50 89 THR A O 1
ATOM 721 N N . ALA A 1 90 ? -4.309 0.969 7.009 1.00 97.56 90 ALA A N 1
ATOM 722 C CA . ALA A 1 90 ? -3.546 0.353 8.090 1.00 97.56 90 ALA A CA 1
ATOM 723 C C . ALA A 1 90 ? -4.400 0.083 9.342 1.00 97.56 90 ALA A C 1
ATOM 725 O O . ALA A 1 90 ? -4.208 -0.935 10.008 1.00 97.56 90 ALA A O 1
ATOM 726 N N . MET A 1 91 ? -5.388 0.932 9.630 1.00 97.88 91 MET A N 1
ATOM 727 C CA . MET A 1 91 ? -6.369 0.706 10.699 1.00 97.88 91 MET A CA 1
ATOM 728 C C . MET A 1 91 ? -7.362 -0.419 10.381 1.00 97.88 91 MET A C 1
ATOM 730 O O . MET A 1 91 ? -7.769 -1.142 11.283 1.00 97.88 91 MET A O 1
ATOM 734 N N . ILE A 1 92 ? -7.739 -0.617 9.116 1.00 96.81 92 ILE A N 1
ATOM 735 C CA . ILE A 1 92 ? -8.523 -1.796 8.707 1.00 96.81 92 ILE A CA 1
ATOM 736 C C . ILE A 1 92 ? -7.671 -3.066 8.865 1.00 96.81 92 ILE A C 1
ATOM 738 O O . ILE A 1 92 ? -8.120 -4.078 9.409 1.00 96.81 92 ILE A O 1
ATOM 742 N N . ALA A 1 93 ? -6.414 -3.003 8.426 1.00 96.44 93 ALA A N 1
ATOM 743 C CA . ALA A 1 93 ? -5.475 -4.116 8.483 1.00 96.44 93 ALA A CA 1
ATOM 744 C C . ALA A 1 93 ? -5.028 -4.488 9.902 1.00 96.44 93 ALA A C 1
ATOM 746 O O . ALA A 1 93 ? -4.602 -5.618 10.126 1.00 96.44 93 ALA A O 1
ATOM 747 N N . SER A 1 94 ? -5.165 -3.594 10.882 1.00 96.44 94 SER A N 1
ATOM 748 C CA . SER A 1 94 ? -4.903 -3.920 12.288 1.00 96.44 94 SER A CA 1
ATOM 749 C C . SER A 1 94 ? -5.989 -4.798 12.925 1.00 96.44 94 SER A C 1
ATOM 751 O O . SER A 1 94 ? -5.763 -5.378 13.987 1.00 96.44 94 SER A O 1
ATOM 753 N N . GLN A 1 95 ? -7.156 -4.915 12.282 1.00 93.88 95 GLN A N 1
ATOM 754 C CA . GLN A 1 95 ? -8.307 -5.681 12.769 1.00 93.88 95 GLN A CA 1
ATOM 755 C C . GLN A 1 95 ? -8.530 -7.000 12.017 1.00 93.88 95 GLN A C 1
ATOM 757 O O . GLN A 1 95 ? -9.390 -7.788 12.405 1.00 93.88 95 GLN A O 1
ATOM 762 N N . THR A 1 96 ? -7.793 -7.232 10.930 1.00 92.06 96 THR A N 1
ATOM 763 C CA . THR A 1 96 ? -8.006 -8.356 10.012 1.00 92.06 96 THR A CA 1
ATOM 764 C C . THR A 1 96 ? -6.671 -8.980 9.633 1.00 92.06 96 THR A C 1
ATOM 766 O O . THR A 1 96 ? -5.668 -8.277 9.497 1.00 92.06 96 TH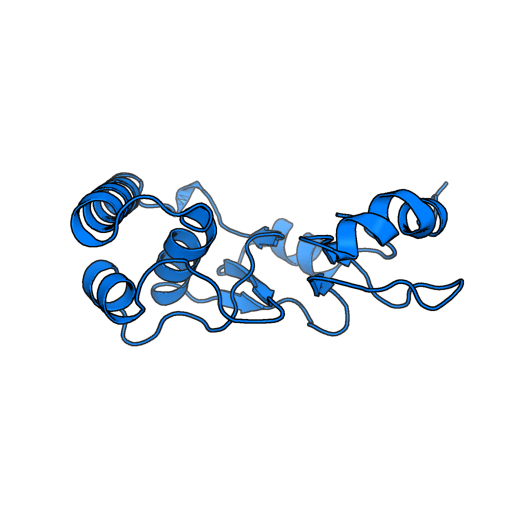R A O 1
ATOM 769 N N . ASP A 1 97 ? -6.660 -10.292 9.404 1.00 93.94 97 ASP A N 1
ATOM 770 C CA . ASP A 1 97 ? -5.489 -10.967 8.853 1.00 93.94 97 ASP A CA 1
ATOM 771 C C . ASP A 1 97 ? -5.065 -10.315 7.535 1.00 93.94 97 ASP A C 1
ATOM 773 O O . ASP A 1 97 ? -5.874 -10.087 6.628 1.00 93.94 97 ASP A O 1
ATOM 777 N N . HIS A 1 98 ? -3.775 -10.023 7.429 1.00 95.62 98 HIS A N 1
ATOM 778 C CA . HIS A 1 98 ? -3.183 -9.407 6.257 1.00 95.62 98 HIS A CA 1
ATOM 779 C C . HIS A 1 98 ? -1.841 -10.053 5.935 1.00 95.62 98 HIS A C 1
ATOM 781 O O . HIS A 1 98 ? -1.145 -10.576 6.808 1.00 95.62 98 HIS A O 1
ATOM 787 N N . CYS A 1 99 ? -1.460 -9.991 4.668 1.00 95.81 99 CYS A N 1
ATOM 788 C CA . CYS A 1 99 ? -0.152 -10.402 4.203 1.00 95.81 99 CYS A CA 1
ATOM 789 C C . CYS A 1 99 ? 0.485 -9.311 3.346 1.00 95.81 99 CYS A C 1
ATOM 791 O O . CYS A 1 99 ? -0.178 -8.444 2.771 1.00 95.81 99 CYS A O 1
ATOM 793 N N . PHE A 1 100 ? 1.810 -9.362 3.284 1.00 97.25 100 PHE A N 1
ATOM 794 C CA . PHE A 1 100 ? 2.596 -8.448 2.479 1.00 97.25 100 PHE A CA 1
ATOM 795 C C . PHE A 1 100 ? 3.167 -9.170 1.272 1.00 97.25 100 PHE A C 1
ATOM 797 O O . PHE A 1 100 ? 3.680 -10.286 1.378 1.00 97.25 100 PHE A O 1
ATOM 804 N N . LEU A 1 101 ? 3.112 -8.490 0.136 1.00 97.31 101 LEU A N 1
ATOM 805 C CA . LEU A 1 101 ? 3.843 -8.861 -1.059 1.00 97.31 101 LEU A CA 1
ATOM 806 C C . LEU A 1 101 ? 5.350 -8.842 -0.787 1.00 97.31 101 LEU A C 1
ATOM 808 O O . LEU A 1 101 ? 5.845 -8.073 0.038 1.00 97.31 101 LEU A O 1
ATOM 812 N N . SER A 1 102 ? 6.086 -9.692 -1.503 1.00 96.06 102 SER A N 1
ATOM 813 C CA . SER A 1 102 ? 7.544 -9.767 -1.371 1.00 96.06 102 SER A CA 1
ATOM 814 C C . SER A 1 102 ? 8.204 -8.416 -1.666 1.00 96.06 102 SER A C 1
ATOM 816 O O . SER A 1 102 ? 8.145 -7.940 -2.797 1.00 96.06 102 SER A O 1
ATOM 818 N N . GLU A 1 103 ? 8.924 -7.853 -0.690 1.00 95.19 103 GLU A N 1
ATOM 819 C CA . GLU A 1 103 ? 9.730 -6.629 -0.860 1.00 95.19 103 GL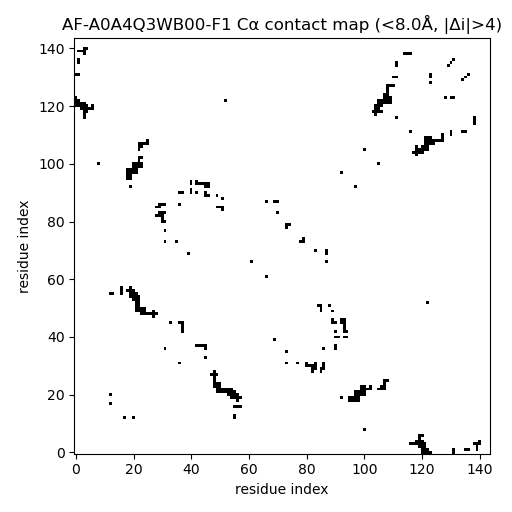U A CA 1
ATOM 820 C C . GLU A 1 103 ? 10.833 -6.783 -1.915 1.00 95.19 103 GLU A C 1
ATOM 822 O O . GLU A 1 103 ? 11.389 -5.791 -2.377 1.00 95.19 103 GLU A O 1
ATOM 827 N N . GLN A 1 104 ? 11.196 -8.012 -2.293 1.00 94.94 104 GLN A N 1
ATOM 828 C CA . GLN A 1 104 ? 12.152 -8.256 -3.374 1.00 94.94 104 GLN A CA 1
ATOM 829 C C . GLN A 1 104 ? 11.490 -8.141 -4.746 1.00 94.94 104 GLN A C 1
ATOM 831 O O . GLN A 1 104 ? 12.129 -7.662 -5.668 1.00 94.94 104 GLN A O 1
ATOM 836 N N . ALA A 1 105 ? 10.223 -8.538 -4.874 1.00 96.75 105 ALA A N 1
ATOM 837 C CA . ALA A 1 105 ? 9.509 -8.540 -6.149 1.00 96.75 105 ALA A CA 1
ATOM 838 C C . ALA A 1 105 ? 8.623 -7.299 -6.365 1.00 96.75 105 ALA A C 1
ATOM 840 O O . ALA A 1 105 ? 8.329 -6.954 -7.505 1.00 96.75 105 ALA A O 1
ATOM 841 N N . TYR A 1 106 ? 8.192 -6.629 -5.298 1.00 97.69 106 TYR A N 1
ATOM 842 C CA . TYR A 1 106 ? 7.287 -5.482 -5.334 1.00 97.69 106 TYR A CA 1
ATOM 843 C C . TYR A 1 106 ? 7.961 -4.312 -4.624 1.00 97.69 106 TYR A C 1
ATOM 845 O O . TYR A 1 106 ? 8.034 -4.280 -3.396 1.00 97.69 106 TYR A O 1
ATOM 853 N N . LYS A 1 107 ? 8.484 -3.359 -5.396 1.00 96.88 107 LYS A N 1
ATOM 854 C CA . LYS A 1 107 ? 9.296 -2.252 -4.879 1.00 96.88 107 LYS A CA 1
ATOM 855 C C . LYS A 1 107 ? 8.509 -0.957 -4.824 1.00 96.88 107 LYS A C 1
ATOM 857 O O . LYS A 1 107 ? 7.937 -0.541 -5.830 1.00 96.88 107 LYS A O 1
ATOM 862 N N . VAL A 1 108 ? 8.549 -0.291 -3.677 1.00 97.06 108 VAL A N 1
ATOM 863 C CA . VAL A 1 108 ? 8.182 1.123 -3.535 1.00 97.06 108 VAL A CA 1
ATOM 864 C C . VAL A 1 108 ? 9.452 1.962 -3.646 1.00 97.06 108 VAL A C 1
ATOM 866 O O . VAL A 1 108 ? 10.509 1.528 -3.194 1.00 97.06 108 VAL A O 1
ATOM 869 N N . LEU A 1 109 ? 9.347 3.137 -4.272 1.00 96.38 109 LEU A N 1
ATOM 870 C CA . LEU A 1 109 ? 10.471 4.051 -4.506 1.00 96.38 109 LEU A CA 1
ATOM 871 C C . LEU A 1 109 ? 11.690 3.373 -5.186 1.00 96.38 109 LEU A C 1
ATOM 873 O O . LEU A 1 109 ? 12.807 3.427 -4.671 1.00 96.38 109 LEU A O 1
ATOM 877 N N . PRO A 1 110 ? 11.504 2.688 -6.329 1.00 96.12 110 PRO A N 1
ATOM 878 C CA . PRO A 1 110 ? 12.597 1.980 -6.985 1.00 96.12 110 PRO A CA 1
ATOM 879 C C . PRO A 1 110 ? 13.530 2.931 -7.738 1.00 96.12 110 PRO A C 1
ATOM 881 O O . PRO A 1 110 ? 13.132 4.013 -8.164 1.00 96.12 110 PRO A O 1
ATOM 884 N N . ALA A 1 111 ? 14.752 2.466 -7.988 1.00 93.94 111 ALA A N 1
ATOM 885 C CA . ALA A 1 111 ? 15.697 3.102 -8.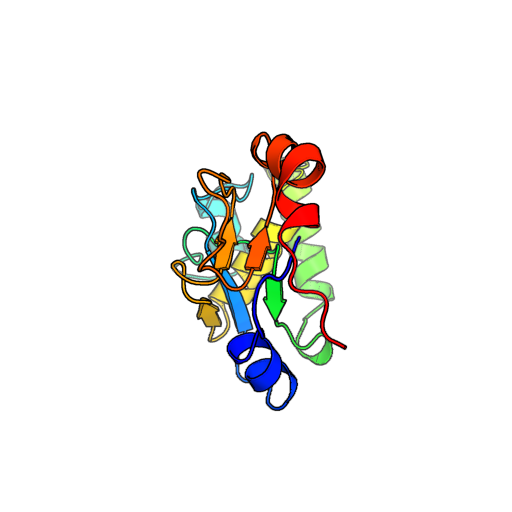897 1.00 93.94 111 ALA A CA 1
ATOM 886 C C . ALA A 1 111 ? 16.051 2.139 -10.035 1.00 93.94 111 ALA A C 1
ATOM 888 O O . ALA A 1 111 ? 16.260 0.945 -9.814 1.00 93.94 111 ALA A O 1
ATOM 889 N N . ILE A 1 112 ? 16.137 2.656 -11.257 1.00 92.75 112 ILE A N 1
ATOM 890 C CA . ILE A 1 112 ? 16.589 1.909 -12.429 1.00 92.75 112 ILE A CA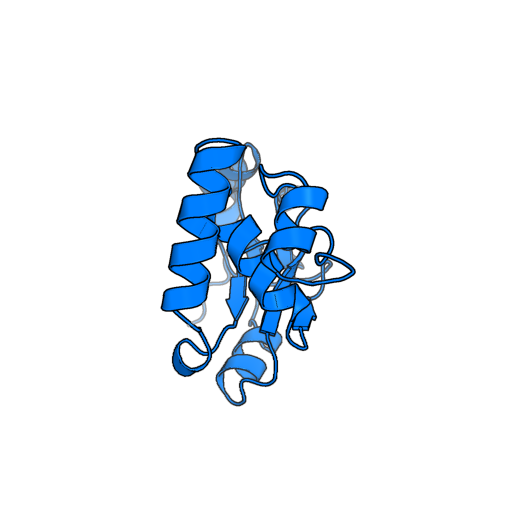 1
ATOM 891 C C . ILE A 1 112 ? 18.071 2.173 -12.644 1.00 92.75 112 ILE A C 1
ATOM 893 O O . ILE A 1 112 ? 18.481 3.240 -13.119 1.00 92.75 112 ILE A O 1
ATOM 897 N N . ASN A 1 113 ? 18.844 1.136 -12.330 1.00 89.00 113 ASN A N 1
ATOM 898 C CA . ASN A 1 113 ? 20.303 1.134 -12.377 1.00 89.00 113 ASN A CA 1
ATOM 899 C C .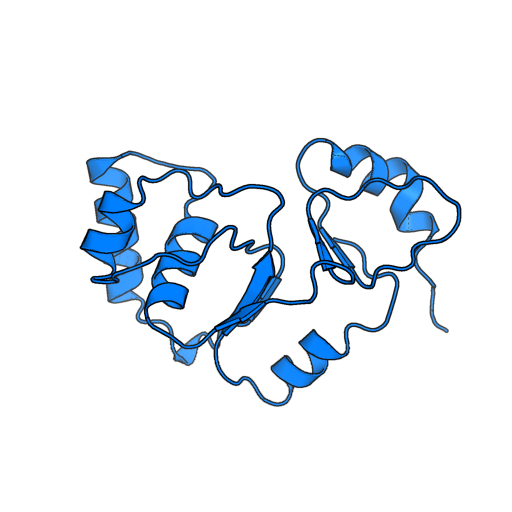 ASN A 1 113 ? 20.871 0.293 -13.533 1.00 89.00 113 ASN A C 1
ATOM 901 O O . ASN A 1 113 ? 22.084 0.254 -13.713 1.00 89.00 113 ASN A O 1
ATOM 905 N N . GLY A 1 114 ? 20.024 -0.384 -14.313 1.00 87.12 114 GLY A N 1
ATOM 906 C CA . GLY A 1 114 ? 20.453 -1.305 -15.364 1.00 87.12 114 GLY A CA 1
ATOM 907 C C . GLY A 1 114 ? 19.458 -1.415 -16.514 1.00 87.12 114 GLY A C 1
ATOM 908 O O . GLY A 1 114 ? 18.414 -0.764 -16.521 1.00 87.12 114 GLY A O 1
ATOM 909 N N . ALA A 1 115 ? 19.817 -2.238 -17.500 1.00 85.75 115 ALA A N 1
ATOM 910 C CA . ALA A 1 115 ? 18.991 -2.513 -18.676 1.00 85.75 115 ALA A CA 1
ATOM 911 C C . ALA A 1 115 ? 17.910 -3.581 -18.424 1.00 85.75 115 ALA A C 1
ATOM 913 O O . ALA A 1 115 ? 17.014 -3.746 -19.244 1.00 85.75 115 ALA A O 1
ATOM 914 N N . GLU A 1 116 ? 17.983 -4.293 -17.300 1.00 88.31 116 GLU A N 1
ATOM 915 C CA . GLU A 1 116 ? 17.018 -5.316 -16.906 1.00 88.31 116 GLU A CA 1
ATOM 916 C C . GLU A 1 116 ? 16.430 -4.988 -15.533 1.00 88.31 116 GLU A C 1
ATOM 918 O O . GLU A 1 116 ? 17.101 -4.407 -14.677 1.00 88.31 116 GLU A O 1
ATOM 923 N N . VAL A 1 117 ? 15.167 -5.370 -15.338 1.00 93.12 117 VAL A N 1
ATOM 924 C CA . VAL A 1 117 ? 14.439 -5.248 -14.070 1.00 93.12 117 VAL A CA 1
ATOM 925 C C . VAL A 1 117 ? 14.065 -6.657 -13.625 1.00 93.12 117 VAL A C 1
ATOM 927 O O . VAL A 1 117 ? 13.373 -7.370 -14.356 1.00 93.12 117 VAL A O 1
ATOM 930 N N . ALA A 1 118 ? 14.574 -7.074 -12.466 1.00 92.69 118 ALA A N 1
ATOM 931 C CA . ALA A 1 118 ? 14.341 -8.414 -11.922 1.00 92.69 118 ALA A CA 1
ATOM 932 C C . ALA A 1 118 ? 13.031 -8.486 -11.123 1.00 92.69 118 ALA A C 1
ATOM 934 O O . ALA A 1 118 ? 12.456 -9.558 -10.934 1.00 92.69 118 ALA A O 1
ATOM 935 N N . GLU A 1 119 ? 12.569 -7.339 -10.640 1.00 95.56 119 GLU A N 1
ATOM 936 C CA . GLU A 1 119 ? 11.352 -7.190 -9.867 1.00 95.56 119 GLU A CA 1
ATOM 937 C C . GLU A 1 119 ? 10.095 -7.343 -10.732 1.00 95.56 119 GLU A C 1
ATOM 939 O O . GLU A 1 119 ? 10.106 -7.165 -11.946 1.00 95.56 119 GLU A O 1
ATOM 944 N N . ILE A 1 120 ? 8.978 -7.678 -10.092 1.00 96.44 120 ILE A N 1
ATOM 945 C CA . ILE A 1 120 ? 7.681 -7.871 -10.747 1.00 96.44 120 ILE A CA 1
ATOM 946 C C . ILE A 1 120 ? 6.964 -6.535 -10.924 1.00 96.44 120 ILE A C 1
ATOM 948 O O . ILE A 1 120 ? 6.405 -6.280 -11.990 1.00 96.44 120 ILE A O 1
ATOM 952 N N . LEU A 1 121 ? 6.960 -5.686 -9.894 1.00 97.12 121 LEU A N 1
ATOM 953 C CA . LEU A 1 121 ? 6.271 -4.398 -9.911 1.00 97.12 121 LEU A CA 1
ATOM 954 C C . LEU A 1 121 ? 7.096 -3.311 -9.241 1.00 97.12 121 LEU A C 1
ATOM 956 O O . LEU A 1 121 ? 7.636 -3.486 -8.149 1.00 97.12 121 LEU A O 1
ATOM 960 N N . HIS A 1 122 ? 7.073 -2.143 -9.870 1.00 97.25 122 HIS A N 1
ATOM 961 C CA . HIS A 1 122 ? 7.602 -0.899 -9.342 1.00 97.25 122 HIS A CA 1
ATOM 962 C C . HIS A 1 122 ? 6.477 0.116 -9.085 1.00 97.25 122 HIS A C 1
ATOM 964 O O . HIS A 1 122 ? 5.774 0.562 -10.006 1.00 97.25 122 HIS A O 1
ATOM 970 N N . HIS A 1 123 ? 6.344 0.534 -7.827 1.00 97.56 123 HIS A N 1
ATOM 971 C CA . HIS A 1 123 ? 5.526 1.658 -7.396 1.00 97.56 123 HIS A CA 1
ATOM 972 C C . HIS A 1 123 ? 6.386 2.921 -7.281 1.00 97.56 123 HIS A C 1
ATOM 974 O O . HIS A 1 123 ? 7.066 3.167 -6.287 1.00 97.56 123 HIS A O 1
ATOM 980 N N . TYR A 1 124 ? 6.350 3.719 -8.347 1.00 96.75 124 TYR A N 1
ATOM 981 C CA . TYR A 1 124 ? 7.114 4.955 -8.449 1.00 96.75 124 TYR A CA 1
ATOM 982 C C . TYR A 1 124 ? 6.413 6.112 -7.731 1.00 96.75 124 TYR A C 1
ATOM 984 O O . TYR A 1 124 ? 5.449 6.689 -8.242 1.00 96.75 124 TYR A O 1
ATOM 992 N N . VAL A 1 125 ? 6.928 6.459 -6.558 1.00 94.00 125 VAL A N 1
ATOM 993 C CA . VAL A 1 125 ? 6.508 7.595 -5.726 1.00 94.00 125 VAL A CA 1
ATOM 994 C C . VAL A 1 125 ? 7.642 8.619 -5.609 1.00 94.00 125 VAL A C 1
ATOM 996 O O . VAL A 1 125 ? 8.781 8.311 -5.948 1.00 94.00 125 VAL A O 1
ATOM 999 N N . ALA A 1 126 ? 7.331 9.842 -5.173 1.00 93.56 126 ALA A N 1
ATOM 1000 C CA . ALA A 1 126 ? 8.319 10.904 -4.940 1.00 93.56 126 ALA A CA 1
ATOM 1001 C C . ALA A 1 126 ? 9.379 11.030 -6.068 1.00 93.56 126 ALA A C 1
ATOM 1003 O O . ALA A 1 126 ? 9.008 11.161 -7.238 1.00 93.56 126 ALA A O 1
ATOM 1004 N N . GLU A 1 127 ? 10.671 10.990 -5.747 1.00 94.56 127 GLU A N 1
ATOM 1005 C CA . GLU A 1 127 ? 11.794 11.154 -6.677 1.00 94.56 127 GLU A CA 1
ATOM 1006 C C . GLU A 1 127 ? 11.927 10.019 -7.700 1.00 94.56 127 GLU A C 1
ATOM 1008 O O . GLU A 1 127 ? 12.350 10.260 -8.833 1.00 94.56 127 GLU A O 1
ATOM 1013 N N . SER A 1 128 ? 11.476 8.802 -7.370 1.00 95.56 128 SER A N 1
ATOM 1014 C CA . SER A 1 128 ? 11.522 7.672 -8.311 1.00 95.56 128 SER A CA 1
ATOM 1015 C C . SER A 1 128 ? 10.643 7.898 -9.550 1.00 95.56 128 SER A C 1
ATOM 1017 O O . SER A 1 128 ? 10.842 7.257 -10.583 1.00 95.56 128 SER A O 1
ATOM 1019 N N . LYS A 1 129 ? 9.712 8.867 -9.517 1.00 96.38 129 LYS A N 1
ATOM 1020 C CA . LYS A 1 129 ? 8.922 9.272 -10.694 1.00 96.38 129 LYS A CA 1
ATOM 1021 C C . LYS A 1 129 ? 9.795 9.655 -11.891 1.00 96.38 129 LYS A C 1
ATOM 1023 O O . LYS A 1 129 ? 9.373 9.433 -13.022 1.00 96.38 129 LYS A O 1
ATOM 1028 N N . TYR A 1 130 ? 11.002 10.182 -11.676 1.00 96.12 130 TYR A N 1
ATOM 1029 C CA . TYR A 1 130 ? 11.933 10.445 -12.777 1.00 96.12 130 TYR A CA 1
ATOM 1030 C C . TYR A 1 130 ? 12.214 9.172 -13.587 1.00 96.12 130 TYR A C 1
ATOM 1032 O O . TYR A 1 130 ? 12.054 9.154 -14.810 1.00 96.12 130 TYR A O 1
ATOM 1040 N N . ASP A 1 131 ? 12.548 8.079 -12.901 1.00 96.06 131 ASP A N 1
ATOM 1041 C CA . ASP A 1 131 ? 12.842 6.808 -13.552 1.00 96.06 131 ASP A CA 1
ATOM 1042 C C . ASP A 1 131 ? 11.605 6.218 -14.223 1.00 96.06 131 ASP A C 1
ATOM 1044 O O . ASP A 1 131 ? 11.742 5.642 -15.300 1.00 96.06 131 ASP A O 1
ATOM 1048 N N . TYR A 1 132 ? 10.402 6.427 -13.675 1.00 95.44 132 TYR A N 1
ATOM 1049 C CA . TYR A 1 132 ? 9.158 6.069 -14.364 1.00 95.44 132 TYR A CA 1
ATOM 1050 C C . TYR A 1 132 ? 9.069 6.722 -15.746 1.00 95.44 132 TYR A C 1
ATOM 1052 O O . TYR A 1 132 ? 8.830 6.018 -16.723 1.00 95.44 132 TYR A O 1
ATOM 1060 N N . PHE A 1 133 ? 9.269 8.043 -15.840 1.00 94.88 133 PHE A N 1
ATOM 1061 C CA . PHE A 1 133 ? 9.056 8.801 -17.080 1.00 94.88 133 PHE A CA 1
ATOM 1062 C C . PHE A 1 133 ? 10.201 8.667 -18.089 1.00 94.88 133 PHE A C 1
ATOM 1064 O O . PHE A 1 133 ? 9.971 8.751 -19.297 1.00 94.88 133 PHE A O 1
ATOM 1071 N N . VAL A 1 134 ? 11.431 8.453 -17.619 1.00 94.75 134 VAL A N 1
ATOM 1072 C CA . VAL A 1 134 ? 12.621 8.501 -18.483 1.00 94.75 134 VAL A CA 1
ATOM 1073 C C . VAL A 1 134 ? 13.127 7.113 -18.871 1.00 94.75 134 VAL A C 1
ATOM 1075 O O . VAL A 1 134 ? 13.610 6.938 -19.992 1.00 94.75 134 VAL A O 1
ATOM 1078 N N . LYS A 1 135 ? 13.014 6.124 -17.976 1.00 94.06 135 LYS A N 1
ATOM 1079 C CA . LYS A 1 135 ? 13.675 4.820 -18.135 1.00 94.06 135 LYS A CA 1
ATOM 1080 C C . LYS A 1 135 ? 12.694 3.648 -18.118 1.00 94.06 135 LYS A C 1
ATOM 1082 O O . LYS A 1 135 ? 12.656 2.865 -19.059 1.00 94.06 135 LYS A O 1
ATOM 1087 N N . GLY A 1 136 ? 11.892 3.536 -17.063 1.00 91.56 136 GLY A N 1
ATOM 1088 C CA . GLY A 1 136 ? 11.190 2.310 -16.687 1.00 91.56 136 GLY A CA 1
ATOM 1089 C C . GLY A 1 136 ? 10.174 1.827 -17.695 1.00 91.56 136 GLY A C 1
ATOM 1090 O O . GLY A 1 136 ? 10.145 0.639 -17.987 1.00 91.56 136 GLY A O 1
ATOM 1091 N N . TRP A 1 137 ? 9.394 2.723 -18.294 1.00 92.50 137 TRP A N 1
ATOM 1092 C CA . TRP A 1 137 ? 8.383 2.313 -19.270 1.00 92.50 137 TRP A CA 1
ATOM 1093 C C . TRP A 1 137 ? 8.983 1.599 -20.493 1.00 92.50 137 TRP A C 1
ATOM 1095 O O . TRP A 1 137 ? 8.316 0.764 -21.094 1.00 92.50 137 TRP A O 1
ATOM 1105 N N . ARG A 1 138 ? 10.249 1.883 -20.836 1.00 93.06 138 ARG A N 1
ATOM 1106 C CA . ARG A 1 138 ? 10.958 1.268 -21.972 1.00 93.06 138 ARG A CA 1
ATOM 1107 C C . ARG A 1 138 ? 11.397 -0.166 -21.700 1.00 93.06 138 ARG A C 1
ATOM 1109 O O . ARG A 1 138 ? 11.702 -0.886 -22.641 1.00 93.06 138 ARG A O 1
ATOM 1116 N N . LEU A 1 139 ? 11.474 -0.549 -20.427 1.00 92.56 139 LEU A N 1
ATOM 1117 C CA . LEU A 1 139 ? 11.929 -1.868 -19.988 1.00 92.56 139 LEU A CA 1
ATOM 1118 C C . LEU A 1 139 ? 10.761 -2.831 -19.739 1.00 92.56 139 LEU A C 1
ATOM 1120 O O . LEU A 1 139 ? 10.987 -3.989 -19.390 1.00 92.56 139 LEU A O 1
ATOM 1124 N N . ILE A 1 140 ? 9.512 -2.374 -19.901 1.00 91.38 140 ILE A N 1
ATOM 1125 C CA . ILE A 1 140 ? 8.350 -3.260 -19.829 1.00 91.38 140 ILE A CA 1
ATOM 1126 C C . ILE A 1 140 ? 8.450 -4.271 -20.966 1.00 91.38 140 ILE A C 1
ATOM 1128 O O . ILE A 1 140 ? 8.531 -3.906 -22.139 1.00 91.38 140 ILE A O 1
ATOM 1132 N N . LYS A 1 141 ? 8.378 -5.554 -20.614 1.00 82.75 141 LYS A N 1
ATOM 1133 C CA . LYS A 1 141 ? 8.250 -6.630 -21.592 1.00 82.75 141 LYS A CA 1
ATOM 1134 C C . LYS A 1 141 ? 6.874 -6.525 -22.247 1.00 82.75 141 LYS A C 1
ATOM 1136 O O . LYS A 1 141 ? 5.861 -6.831 -21.622 1.00 82.75 141 LYS A O 1
ATOM 1141 N N . THR A 1 142 ? 6.819 -6.072 -23.495 1.00 67.00 142 THR A N 1
ATOM 1142 C CA . THR A 1 142 ? 5.599 -6.154 -24.301 1.00 67.00 142 THR A CA 1
ATOM 1143 C C . THR A 1 142 ? 5.383 -7.612 -24.692 1.00 67.00 142 THR A C 1
ATOM 1145 O O . THR A 1 142 ? 6.129 -8.145 -25.509 1.00 67.00 142 THR A O 1
ATOM 1148 N N . GLY A 1 143 ? 4.396 -8.267 -24.088 1.00 57.28 143 GLY A N 1
ATOM 1149 C CA . GLY A 1 143 ? 3.911 -9.558 -24.559 1.00 57.28 143 GLY A CA 1
ATOM 1150 C C . GLY A 1 143 ? 2.867 -9.358 -25.652 1.00 57.28 143 GLY A C 1
ATOM 1151 O O . GLY A 1 143 ? 1.740 -8.986 -25.331 1.00 57.28 143 GLY A O 1
ATOM 1152 N N . ILE A 1 144 ? 3.259 -9.596 -26.908 1.00 40.94 144 ILE A N 1
ATOM 1153 C CA . ILE A 1 144 ? 2.593 -10.546 -27.817 1.00 40.94 144 ILE A CA 1
ATOM 1154 C C . ILE A 1 144 ? 3.703 -11.330 -28.513 1.00 40.94 144 ILE A C 1
ATOM 1156 O O . ILE A 1 144 ? 4.580 -10.671 -29.114 1.00 40.94 144 ILE A O 1
#

Solvent-accessible surface area (backbone atoms only — not comparable to full-atom values): 8444 Å² total; per-residue (Å²): 112,52,62,50,46,82,58,58,73,58,53,52,35,70,78,54,76,69,62,31,38,28,33,46,39,88,58,74,68,34,74,66,57,66,69,57,49,26,62,74,55,71,28,96,54,68,63,79,21,58,26,64,92,43,67,46,69,65,72,93,73,60,61,59,74,61,51,53,50,48,53,51,51,45,39,72,75,77,42,86,45,98,30,46,67,39,34,54,50,31,40,54,48,40,77,43,65,62,49,68,54,55,69,80,37,38,31,46,58,47,79,82,88,64,92,72,71,90,35,26,33,37,38,53,43,82,78,24,38,55,40,49,78,75,51,49,69,78,60,41,71,81,87,128

pLDDT: mean 94.37, std 6.54, range [40.94, 98.62]

Radius of gyration: 16.67 Å; Cα contacts (8 Å, |Δi|>4): 211; chains: 1; bounding box: 40×34×48 Å

Foldseek 3Di:
DAFQADPVVVVVCVVPVDKKEFAFAPAFDQLFDQVLLCVLLVFPGFDGRTDVLPIRDDPVPDPVVSLVVSVVVRCVPRRDDPNNVVSSSSSVNRVIDYDYDDCQQAPECDDDPDLADPHGYYHHDDPSVVCVVPPDVVSRPDDD

Sequence (144 aa):
MLFFGEPTQLLNWLQRPTGLLFMRDTMESYGYSHRLMQALSKAKTIPERLNVGVAGLASSKICWDQLEFWTKEMLNQEGSSYLQEQALTAMIASQTDHCFLSEQAYKVLPAINGAEVAEILHHYVAESKYDYFVKGWRLIKTGI